Protein AF-U2EWU4-F1 (afdb_monomer_lite)

Radius of gyration: 15.35 Å; chains: 1; bounding box: 38×22×37 Å

Structure (mmCIF, N/CA/C/O backbone):
data_AF-U2EWU4-F1
#
_entry.id   AF-U2EWU4-F1
#
loop_
_atom_site.group_PDB
_atom_site.id
_atom_site.type_symbol
_atom_site.label_atom_id
_atom_site.label_alt_id
_atom_site.label_comp_id
_atom_site.label_asym_id
_atom_site.label_entity_id
_atom_site.label_seq_id
_atom_site.pdbx_PDB_ins_code
_atom_site.Cartn_x
_atom_site.Cartn_y
_atom_site.Cartn_z
_atom_sit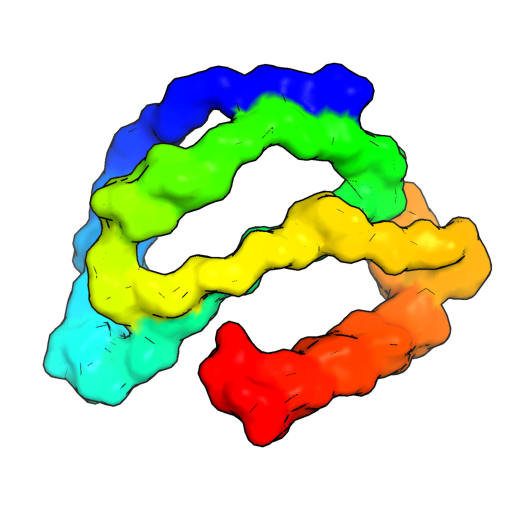e.occupancy
_atom_site.B_iso_or_equiv
_atom_site.auth_seq_id
_atom_site.auth_comp_id
_atom_site.auth_asym_id
_atom_site.auth_atom_id
_atom_site.pdbx_PDB_model_num
ATOM 1 N N . MET A 1 1 ? 19.724 -1.807 -2.077 1.00 78.50 1 MET A N 1
ATOM 2 C CA . MET A 1 1 ? 18.692 -2.353 -1.173 1.00 78.50 1 MET A CA 1
ATOM 3 C C . MET A 1 1 ? 18.747 -1.514 0.082 1.00 78.50 1 MET A C 1
ATOM 5 O O . MET A 1 1 ? 19.833 -1.369 0.628 1.00 78.50 1 MET A O 1
ATOM 9 N N . LEU A 1 2 ? 17.633 -0.893 0.445 1.00 87.94 2 LEU A N 1
ATOM 10 C CA . LEU A 1 2 ? 17.510 -0.005 1.590 1.00 87.94 2 LEU A CA 1
ATOM 11 C C . LEU A 1 2 ? 16.715 -0.732 2.676 1.00 87.94 2 LEU A C 1
ATOM 13 O O . LEU A 1 2 ? 15.581 -1.143 2.442 1.00 87.94 2 LEU A O 1
ATOM 17 N N . ASP A 1 3 ? 17.334 -0.919 3.836 1.00 91.12 3 ASP A N 1
ATOM 18 C CA . ASP A 1 3 ? 16.722 -1.574 4.991 1.00 91.12 3 ASP A CA 1
ATOM 19 C C . ASP A 1 3 ? 16.030 -0.517 5.854 1.00 91.12 3 ASP A C 1
ATOM 21 O O . ASP A 1 3 ? 16.693 0.335 6.455 1.00 91.12 3 ASP A O 1
ATOM 25 N N . LEU A 1 4 ? 14.696 -0.528 5.859 1.00 90.38 4 LEU A N 1
ATOM 26 C CA . LEU A 1 4 ? 13.900 0.379 6.674 1.00 90.38 4 LEU A CA 1
ATOM 27 C C . LEU A 1 4 ? 13.709 -0.248 8.048 1.00 90.38 4 LEU A C 1
ATOM 29 O O . LEU A 1 4 ? 13.070 -1.290 8.200 1.00 90.38 4 LEU A O 1
ATOM 33 N N . LYS A 1 5 ? 14.264 0.425 9.050 1.00 86.50 5 LYS A N 1
ATOM 34 C CA . LYS A 1 5 ? 14.189 0.012 10.445 1.00 86.50 5 LYS A CA 1
ATOM 35 C C . LYS A 1 5 ? 13.230 0.911 11.191 1.00 86.50 5 LYS A C 1
ATOM 37 O O . LYS A 1 5 ? 13.222 2.117 10.964 1.00 86.50 5 LYS A O 1
ATOM 42 N N . GLU A 1 6 ? 12.532 0.297 12.139 1.00 85.62 6 GLU A N 1
ATOM 43 C CA . GLU A 1 6 ? 11.621 0.957 13.068 1.00 85.62 6 GLU A CA 1
ATOM 44 C C . GLU A 1 6 ? 10.392 1.579 12.390 1.00 85.62 6 GLU A C 1
ATOM 46 O O . GLU A 1 6 ? 10.392 2.014 11.239 1.00 85.62 6 GLU A O 1
ATOM 51 N N . LEU A 1 7 ? 9.295 1.628 13.139 1.00 87.38 7 LEU A N 1
ATOM 52 C CA . LEU A 1 7 ? 8.081 2.292 12.693 1.00 87.38 7 LEU A CA 1
ATOM 53 C C . LEU A 1 7 ? 8.054 3.727 13.195 1.00 87.38 7 LEU A C 1
ATOM 55 O O . LEU A 1 7 ? 8.194 3.985 14.391 1.00 87.38 7 LEU A O 1
ATOM 59 N N . ASN A 1 8 ? 7.746 4.665 12.300 1.00 92.12 8 ASN A N 1
ATOM 60 C CA . ASN A 1 8 ? 7.425 6.023 12.714 1.00 92.12 8 ASN A CA 1
ATOM 61 C C . ASN A 1 8 ? 6.042 6.051 13.388 1.00 92.12 8 ASN A C 1
ATOM 63 O O . ASN A 1 8 ? 5.005 6.249 12.749 1.00 92.12 8 ASN A O 1
ATOM 67 N N . LEU A 1 9 ? 6.039 5.854 14.708 1.00 91.88 9 LEU A N 1
ATOM 68 C CA . LEU A 1 9 ? 4.825 5.788 15.524 1.00 91.88 9 LEU A CA 1
ATOM 69 C C . LEU A 1 9 ? 3.998 7.078 15.467 1.00 91.88 9 LEU A C 1
ATOM 71 O O . LEU A 1 9 ? 2.774 7.018 15.576 1.00 91.88 9 LEU A O 1
ATOM 75 N N . ASN A 1 10 ? 4.633 8.237 15.264 1.00 94.94 10 ASN A N 1
ATOM 76 C CA . ASN A 1 10 ? 3.922 9.509 15.139 1.00 94.94 10 ASN A CA 1
ATOM 77 C C . ASN A 1 10 ? 3.107 9.557 13.843 1.00 94.94 10 ASN A C 1
ATOM 79 O O . ASN A 1 10 ? 1.933 9.926 13.879 1.00 94.94 10 ASN A O 1
ATOM 83 N N . THR A 1 11 ? 3.691 9.116 12.725 1.00 94.06 11 THR A N 1
ATOM 84 C CA . THR A 1 11 ? 2.982 9.003 11.443 1.00 94.06 11 THR A CA 1
ATOM 85 C C . THR A 1 11 ? 1.831 8.008 11.537 1.00 94.06 11 THR A C 1
ATOM 87 O O . THR A 1 11 ? 0.713 8.330 11.142 1.00 94.06 11 THR A O 1
ATOM 90 N N . LEU A 1 12 ? 2.061 6.831 12.127 1.00 93.38 12 LEU A N 1
ATOM 91 C CA . LEU A 1 12 ? 1.011 5.820 12.291 1.00 93.38 12 LEU A CA 1
ATOM 92 C C . LEU A 1 12 ? -0.137 6.320 13.169 1.00 93.38 12 LEU A C 1
ATOM 94 O O . LEU A 1 12 ? -1.303 6.176 12.805 1.00 93.38 12 LEU A O 1
ATOM 98 N N . LYS A 1 13 ? 0.180 6.970 14.293 1.00 95.38 13 LYS A N 1
ATOM 99 C CA . LYS A 1 13 ? -0.821 7.575 15.176 1.00 95.38 13 LYS A CA 1
ATOM 100 C C . LYS A 1 13 ? -1.621 8.654 14.451 1.00 95.38 13 LYS A C 1
ATOM 102 O O . LYS A 1 13 ? -2.834 8.736 14.636 1.00 95.38 13 LYS A O 1
ATOM 107 N N . TYR A 1 14 ? -0.960 9.465 13.628 1.00 96.44 14 TYR A N 1
ATOM 108 C CA . TYR A 1 14 ? -1.636 10.477 12.830 1.00 96.44 14 TYR A CA 1
ATOM 109 C C . TYR A 1 14 ? -2.597 9.839 11.817 1.00 96.44 14 TYR A C 1
ATOM 111 O O . TYR A 1 14 ? -3.783 10.167 11.808 1.00 96.44 14 TYR A O 1
ATOM 119 N N . MET A 1 15 ? -2.117 8.878 11.023 1.00 96.06 15 MET A N 1
ATOM 120 C CA . MET A 1 15 ? -2.939 8.166 10.043 1.00 96.06 15 MET A CA 1
ATOM 121 C C . MET A 1 15 ? -4.141 7.481 10.699 1.00 96.06 15 MET A C 1
ATOM 123 O O . MET A 1 15 ? -5.267 7.642 10.228 1.00 96.06 15 MET A O 1
ATOM 127 N N . GLN A 1 16 ? -3.932 6.768 11.811 1.00 96.94 16 GLN A N 1
ATOM 128 C CA . GLN A 1 16 ? -5.011 6.083 12.521 1.00 96.94 16 GLN A CA 1
ATOM 129 C C . GLN A 1 16 ? -6.070 7.073 13.016 1.00 96.94 16 GLN A C 1
ATOM 131 O O . GLN A 1 16 ? -7.246 6.918 12.699 1.00 96.94 16 GLN A O 1
ATOM 136 N N . ASN A 1 17 ? -5.657 8.112 13.746 1.00 97.56 17 ASN A N 1
ATOM 137 C CA . ASN A 1 17 ? -6.592 8.992 14.448 1.00 97.56 17 ASN A CA 1
ATOM 138 C C . ASN A 1 17 ? -7.318 9.974 13.523 1.00 97.56 17 ASN A C 1
ATOM 140 O O . ASN A 1 17 ? -8.457 10.344 13.806 1.00 97.56 17 ASN A O 1
ATOM 144 N N . TYR A 1 18 ? -6.656 10.429 12.456 1.00 97.31 18 TYR A N 1
ATOM 145 C CA . TYR A 1 18 ? -7.147 11.541 11.636 1.00 97.31 18 TYR A CA 1
ATOM 146 C C . TYR A 1 18 ? -7.580 11.137 10.229 1.00 97.31 18 TYR A C 1
ATOM 148 O O . TYR A 1 18 ? -8.248 11.928 9.569 1.00 97.31 18 TYR A O 1
ATOM 156 N N . ILE A 1 19 ? -7.253 9.924 9.776 1.00 96.50 19 ILE A N 1
ATOM 157 C CA . ILE A 1 19 ? -7.647 9.438 8.447 1.00 96.50 19 ILE A CA 1
ATOM 158 C C . ILE A 1 19 ? -8.504 8.180 8.584 1.00 96.50 19 ILE A C 1
ATOM 160 O O . ILE A 1 19 ? -9.662 8.175 8.174 1.00 96.50 19 ILE A O 1
ATOM 164 N N . ILE A 1 20 ? -7.972 7.127 9.205 1.00 97.81 20 ILE A N 1
ATOM 165 C CA . ILE A 1 20 ? -8.614 5.806 9.211 1.00 97.81 20 ILE A CA 1
ATOM 166 C C . ILE A 1 20 ? -9.842 5.786 10.124 1.00 97.81 20 ILE A C 1
ATOM 168 O O . ILE A 1 20 ? -10.928 5.422 9.678 1.00 97.81 20 ILE A O 1
ATOM 172 N N . ASP A 1 21 ? -9.703 6.207 11.382 1.00 97.75 21 ASP A N 1
ATOM 173 C CA . ASP A 1 21 ? -10.800 6.171 12.352 1.00 97.75 21 ASP A CA 1
ATOM 174 C C . ASP A 1 21 ? -11.997 7.042 11.941 1.00 97.75 21 ASP A C 1
ATOM 176 O O . ASP A 1 21 ? -13.128 6.563 12.058 1.00 97.75 21 ASP A O 1
ATOM 180 N N . PRO A 1 22 ? -11.821 8.287 11.448 1.00 98.25 22 PRO A N 1
ATOM 181 C CA . PRO A 1 22 ? -12.944 9.083 10.961 1.00 98.25 22 PRO A CA 1
ATOM 182 C C . PRO A 1 22 ? -13.688 8.413 9.803 1.00 98.25 22 PRO A C 1
ATOM 184 O O . PRO A 1 22 ? -14.918 8.399 9.806 1.00 98.25 22 PRO A O 1
ATOM 187 N N . LEU A 1 23 ? -12.974 7.817 8.843 1.00 98.12 23 LEU A N 1
ATOM 188 C CA . LEU A 1 23 ? -13.590 7.107 7.718 1.00 98.12 23 LEU A CA 1
ATOM 189 C C . LEU A 1 23 ? -14.337 5.853 8.193 1.00 98.12 23 LEU A C 1
ATOM 191 O O . LEU A 1 23 ? -15.517 5.677 7.881 1.00 98.12 23 LEU A O 1
ATOM 195 N N . ALA A 1 24 ? -13.693 5.031 9.022 1.00 96.81 24 ALA A N 1
ATOM 196 C CA . ALA A 1 24 ? -14.278 3.803 9.553 1.00 96.81 24 ALA A CA 1
ATOM 197 C C . ALA A 1 24 ? -15.532 4.070 10.406 1.00 96.81 24 ALA A C 1
ATOM 199 O O . ALA A 1 24 ? -16.529 3.360 10.273 1.00 96.81 24 ALA A O 1
ATOM 200 N N . LYS A 1 25 ? -15.531 5.126 11.235 1.00 96.94 25 LYS A N 1
ATOM 201 C CA . LYS A 1 25 ? -16.703 5.5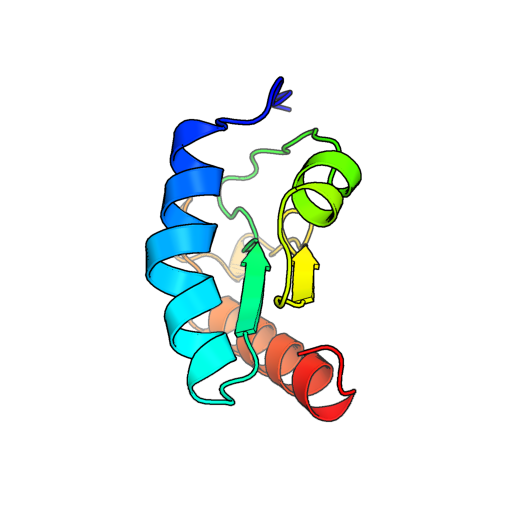44 12.034 1.00 96.94 25 LYS A CA 1
ATOM 202 C C . LYS A 1 25 ? -17.905 5.941 11.176 1.00 96.94 25 LYS A C 1
ATOM 204 O O . LYS A 1 25 ? -19.036 5.789 11.624 1.00 96.94 25 LYS A O 1
ATOM 209 N N . ASN A 1 26 ? -17.668 6.410 9.953 1.00 97.25 26 ASN A N 1
ATOM 210 C CA . ASN A 1 26 ? -18.712 6.733 8.978 1.00 97.25 26 ASN A CA 1
ATOM 211 C C . ASN A 1 26 ? -19.078 5.538 8.076 1.00 97.25 26 ASN A C 1
ATOM 213 O O . ASN A 1 26 ? -19.747 5.709 7.060 1.00 97.25 26 ASN A O 1
ATOM 217 N N . GLY A 1 27 ? -18.638 4.324 8.424 1.00 96.44 27 GLY A N 1
ATOM 218 C CA . GLY A 1 27 ? -18.937 3.109 7.667 1.00 96.44 27 GLY A CA 1
ATOM 219 C C . GLY A 1 27 ? -18.146 2.966 6.363 1.00 96.44 27 GLY A C 1
ATOM 220 O O . GLY A 1 27 ? -18.453 2.082 5.562 1.00 96.44 27 GLY A O 1
ATOM 221 N N . VAL A 1 28 ? -17.126 3.799 6.133 1.00 97.44 28 VAL A N 1
ATOM 222 C CA . VAL A 1 28 ? -16.261 3.699 4.953 1.00 97.44 28 VAL A CA 1
ATOM 223 C C . VAL A 1 28 ? -15.213 2.614 5.186 1.00 97.44 28 VAL A C 1
ATOM 225 O O . VAL A 1 28 ? -14.474 2.640 6.169 1.00 97.44 28 VAL A O 1
ATOM 228 N N . LYS A 1 29 ? -15.124 1.654 4.260 1.00 94.19 29 LYS A N 1
ATOM 229 C CA . LYS A 1 29 ? -14.056 0.648 4.261 1.00 94.19 29 LYS A CA 1
ATOM 230 C C . LYS A 1 29 ? -12.760 1.285 3.773 1.00 94.19 29 LYS A C 1
ATOM 232 O O . LYS A 1 29 ? -12.725 1.831 2.675 1.00 94.19 29 LYS A O 1
ATOM 237 N N . VAL A 1 30 ? -11.704 1.185 4.574 1.00 95.62 30 VAL A N 1
ATOM 238 C CA . VAL A 1 30 ? -10.396 1.761 4.248 1.00 95.62 30 VAL A CA 1
ATOM 239 C C . VAL A 1 30 ? -9.464 0.675 3.720 1.00 95.62 30 VAL A C 1
ATOM 241 O O . VAL A 1 30 ? -9.293 -0.376 4.344 1.00 95.62 30 VAL A O 1
ATOM 244 N N . VAL A 1 31 ? -8.835 0.954 2.581 1.00 95.12 31 VAL A N 1
ATOM 245 C CA . VAL A 1 31 ? -7.752 0.148 2.017 1.00 95.12 31 VAL A CA 1
ATOM 246 C C . VAL A 1 31 ? -6.533 1.043 1.858 1.00 95.12 31 VAL A C 1
ATOM 248 O O . VAL A 1 31 ? -6.626 2.122 1.280 1.00 95.12 31 VAL A O 1
ATOM 251 N N . ILE A 1 32 ? -5.403 0.603 2.399 1.00 95.25 32 ILE A N 1
ATOM 252 C CA . ILE A 1 32 ? -4.109 1.266 2.278 1.00 95.25 32 ILE A CA 1
ATOM 253 C C . ILE A 1 32 ? -3.285 0.460 1.286 1.00 95.25 32 ILE A C 1
ATOM 255 O O . ILE A 1 32 ? -3.022 -0.724 1.506 1.00 95.25 32 ILE A O 1
ATOM 259 N N . LEU A 1 33 ? -2.886 1.112 0.203 1.00 95.00 33 LEU A N 1
ATOM 260 C CA . LEU A 1 33 ? -2.016 0.544 -0.812 1.00 95.00 33 LEU A CA 1
ATOM 261 C C . LEU A 1 33 ? -0.603 1.087 -0.605 1.00 95.00 33 LEU A C 1
ATOM 263 O O . LEU A 1 33 ? -0.406 2.299 -0.653 1.00 95.00 33 LEU A O 1
ATOM 267 N N . LEU A 1 34 ? 0.367 0.207 -0.364 1.00 93.62 34 LEU A N 1
ATOM 268 C CA . LEU A 1 34 ? 1.780 0.574 -0.425 1.00 93.62 34 LEU A CA 1
ATOM 269 C C . LEU A 1 34 ? 2.220 0.420 -1.877 1.00 93.62 34 LEU A C 1
ATOM 271 O O . LEU A 1 34 ? 2.278 -0.701 -2.387 1.00 93.62 34 LEU A O 1
ATOM 275 N N . GLU A 1 35 ? 2.422 1.545 -2.554 1.00 91.38 35 GLU A N 1
ATOM 276 C CA . GLU A 1 35 ? 2.646 1.565 -3.997 1.00 91.38 35 GLU A CA 1
ATOM 277 C C . GLU A 1 35 ? 4.006 0.970 -4.404 1.00 91.38 35 GLU A C 1
ATOM 279 O O . GLU A 1 35 ? 4.942 0.938 -3.597 1.00 91.38 35 GLU A O 1
ATOM 284 N N . PRO A 1 36 ? 4.123 0.485 -5.654 1.00 90.94 36 PRO A N 1
ATOM 285 C CA . PRO A 1 36 ? 5.395 0.059 -6.222 1.00 90.94 36 PRO A CA 1
ATOM 286 C C . PRO A 1 36 ? 6.424 1.190 -6.227 1.00 90.94 36 PRO A C 1
ATOM 288 O O . PRO A 1 36 ? 6.073 2.361 -6.346 1.00 90.94 36 PRO A O 1
ATOM 291 N N . ILE A 1 37 ? 7.702 0.823 -6.163 1.00 87.31 37 ILE A N 1
ATOM 292 C CA . ILE A 1 37 ? 8.809 1.771 -6.282 1.00 87.31 37 ILE A CA 1
ATOM 293 C C . ILE A 1 37 ? 9.410 1.660 -7.676 1.00 87.31 37 ILE A C 1
ATOM 295 O O . ILE A 1 37 ? 9.797 0.572 -8.108 1.00 87.31 37 ILE A O 1
ATOM 299 N N . PHE A 1 38 ? 9.476 2.789 -8.376 1.00 83.38 38 PHE A N 1
ATOM 300 C CA . PHE A 1 38 ? 9.822 2.830 -9.796 1.00 83.38 38 PHE A CA 1
ATOM 301 C C . PHE A 1 38 ? 11.313 3.094 -10.060 1.00 83.38 38 PHE A C 1
ATOM 303 O O . PHE A 1 38 ? 11.814 2.701 -11.107 1.00 83.38 38 PHE A O 1
ATOM 310 N N . ASP A 1 39 ? 12.051 3.632 -9.082 1.00 79.75 39 ASP A N 1
ATOM 311 C CA . ASP A 1 39 ? 13.468 4.030 -9.210 1.00 79.75 39 ASP A CA 1
ATOM 312 C C . ASP A 1 39 ? 14.473 2.868 -9.092 1.00 79.75 39 ASP A C 1
ATOM 314 O O . ASP A 1 39 ? 15.688 3.065 -9.022 1.00 79.75 39 ASP A O 1
ATOM 318 N N . GLY A 1 40 ? 13.973 1.631 -9.044 1.00 76.81 40 GLY A N 1
ATOM 319 C CA . GLY A 1 40 ? 14.780 0.427 -8.858 1.00 76.81 40 GLY A CA 1
ATOM 320 C C . GLY A 1 40 ? 15.247 0.196 -7.414 1.00 76.81 40 GLY A C 1
ATOM 321 O O . GLY A 1 40 ? 15.890 -0.829 -7.134 1.00 76.81 40 GLY A O 1
ATOM 322 N N . THR A 1 41 ? 14.905 1.080 -6.473 1.00 85.06 41 THR A N 1
ATOM 323 C CA . THR A 1 41 ? 15.191 0.896 -5.052 1.00 85.06 41 THR A CA 1
ATOM 324 C C . THR A 1 41 ? 14.418 -0.302 -4.517 1.00 85.06 41 THR A C 1
ATOM 326 O O . THR A 1 41 ? 13.195 -0.388 -4.566 1.00 85.06 41 THR A O 1
ATOM 329 N N . ARG A 1 42 ? 15.154 -1.258 -3.944 1.00 84.12 42 ARG A N 1
ATOM 330 C CA . ARG A 1 42 ? 14.566 -2.381 -3.205 1.00 84.12 42 ARG A CA 1
ATOM 331 C C . ARG A 1 42 ? 14.503 -2.040 -1.729 1.00 84.12 42 ARG A C 1
ATOM 333 O O . ARG A 1 42 ? 15.569 -1.899 -1.126 1.00 84.12 42 ARG A O 1
ATOM 340 N N . LEU A 1 43 ? 13.303 -1.962 -1.168 1.00 89.25 43 LEU A N 1
ATOM 341 C CA . LEU A 1 43 ? 13.108 -1.839 0.273 1.00 89.25 43 LEU A CA 1
ATOM 342 C C . LEU A 1 43 ? 13.105 -3.212 0.941 1.00 89.25 43 LEU A C 1
ATOM 344 O O . LEU A 1 43 ? 12.560 -4.178 0.409 1.00 89.25 43 LEU A O 1
ATOM 348 N N . GLN A 1 44 ? 13.687 -3.277 2.130 1.00 90.50 44 GLN A N 1
ATOM 349 C CA . GLN A 1 44 ? 13.529 -4.386 3.055 1.00 90.50 44 GLN A CA 1
ATOM 350 C C . GLN A 1 44 ? 12.879 -3.844 4.326 1.00 90.50 44 GLN A C 1
ATOM 352 O O . GLN A 1 44 ? 13.365 -2.876 4.900 1.00 90.50 44 GLN A O 1
ATOM 357 N N . TYR A 1 45 ? 11.748 -4.427 4.718 1.00 91.94 45 TYR A N 1
ATOM 358 C CA . TYR A 1 45 ? 11.033 -4.093 5.948 1.00 91.94 45 TYR A CA 1
ATOM 359 C C . TYR A 1 45 ? 10.079 -5.226 6.332 1.00 91.94 45 TYR A C 1
ATOM 361 O O . TYR A 1 45 ? 9.770 -6.110 5.528 1.00 91.94 45 TYR A O 1
ATOM 369 N N . ASN A 1 46 ? 9.591 -5.195 7.571 1.00 90.94 46 ASN A N 1
ATOM 370 C CA . ASN A 1 46 ? 8.634 -6.168 8.075 1.00 90.94 46 ASN A CA 1
ATOM 371 C C . ASN A 1 46 ? 7.197 -5.640 7.948 1.00 90.94 46 ASN A C 1
ATOM 373 O O . ASN A 1 46 ? 6.717 -4.885 8.793 1.00 90.94 46 ASN A O 1
ATOM 377 N N . ILE A 1 47 ? 6.474 -6.079 6.916 1.00 91.50 47 ILE A N 1
ATOM 378 C CA . ILE A 1 47 ? 5.064 -5.702 6.717 1.00 91.50 47 ILE A CA 1
ATOM 379 C C . ILE A 1 47 ? 4.165 -6.089 7.910 1.00 91.50 47 ILE A C 1
ATOM 381 O O . ILE A 1 47 ? 3.140 -5.446 8.151 1.00 91.50 47 ILE A O 1
ATOM 385 N N . ASN A 1 48 ? 4.551 -7.093 8.708 1.00 91.81 48 ASN A N 1
ATOM 386 C CA . ASN A 1 48 ? 3.787 -7.497 9.893 1.00 91.81 48 ASN A CA 1
ATOM 387 C C . ASN A 1 48 ? 3.795 -6.419 10.988 1.00 91.81 48 ASN A C 1
ATOM 389 O O . ASN A 1 48 ? 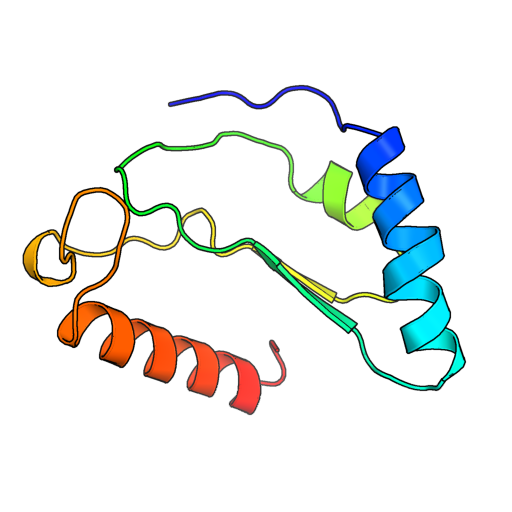2.824 -6.283 11.731 1.00 91.81 48 ASN A O 1
ATOM 393 N N . GLU A 1 49 ? 4.855 -5.611 11.075 1.00 90.69 49 GLU A N 1
ATOM 394 C CA . GLU A 1 49 ? 4.915 -4.488 12.016 1.00 90.69 49 GLU A CA 1
ATOM 395 C C . GLU A 1 49 ? 3.903 -3.403 11.628 1.00 90.69 49 GLU A C 1
ATOM 397 O O . GLU A 1 49 ? 3.149 -2.928 12.474 1.00 90.69 49 GLU A O 1
ATOM 402 N N . ILE A 1 50 ? 3.805 -3.068 10.338 1.00 90.31 50 ILE A N 1
ATOM 403 C CA . ILE A 1 50 ? 2.836 -2.080 9.837 1.00 90.31 50 ILE A CA 1
ATOM 404 C C . ILE A 1 50 ? 1.400 -2.595 10.010 1.00 90.31 50 ILE A C 1
ATOM 406 O O . ILE A 1 50 ? 0.533 -1.886 10.523 1.00 90.31 50 ILE A O 1
ATOM 410 N N . THR A 1 51 ? 1.144 -3.840 9.598 1.00 92.12 51 THR A N 1
ATOM 411 C CA . THR A 1 51 ? -0.206 -4.428 9.623 1.00 92.12 51 THR A CA 1
ATOM 412 C C . THR A 1 51 ? -0.746 -4.643 11.030 1.00 92.12 51 THR A C 1
ATOM 414 O O . THR A 1 51 ? -1.944 -4.487 11.239 1.00 92.12 51 THR A O 1
ATOM 417 N N . SER A 1 52 ? 0.111 -4.945 12.006 1.00 91.50 52 SER A N 1
ATOM 418 C CA . SER A 1 52 ? -0.301 -5.063 13.410 1.00 91.50 52 SER A CA 1
ATOM 419 C C . SER A 1 52 ? -0.557 -3.710 14.087 1.00 91.50 52 SER A C 1
ATOM 421 O O . SER A 1 52 ? -1.363 -3.636 15.018 1.00 91.50 52 SER A O 1
ATOM 423 N N . ALA A 1 53 ? 0.089 -2.637 13.621 1.00 91.50 53 ALA A N 1
ATOM 424 C CA . ALA A 1 53 ? -0.052 -1.300 14.191 1.00 91.50 53 ALA A CA 1
ATOM 425 C C . ALA A 1 53 ? -1.300 -0.543 13.700 1.00 91.50 53 ALA A C 1
ATOM 427 O O . ALA A 1 53 ? -1.791 0.344 14.401 1.00 91.50 53 ALA A O 1
ATOM 428 N N . ILE A 1 54 ? -1.822 -0.887 12.520 1.00 94.75 54 ILE A N 1
ATOM 429 C CA . ILE A 1 54 ? -2.975 -0.223 11.905 1.00 94.75 54 ILE A CA 1
ATOM 430 C C . ILE A 1 54 ? -4.237 -1.074 12.077 1.00 94.75 54 ILE A C 1
ATOM 432 O O . ILE A 1 54 ? -4.255 -2.267 11.7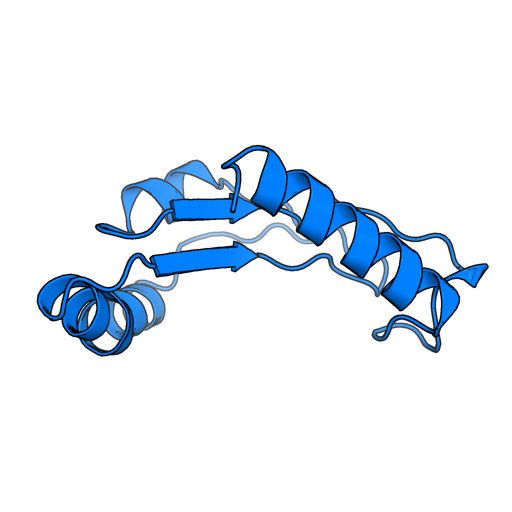87 1.00 94.75 54 ILE A O 1
ATOM 436 N N . LYS A 1 55 ? -5.331 -0.447 12.516 1.00 94.88 55 LYS A N 1
ATOM 437 C CA . LYS A 1 55 ? -6.636 -1.096 12.716 1.00 94.88 55 LYS A CA 1
ATOM 438 C C . LYS A 1 55 ? -7.682 -0.524 11.769 1.00 94.88 55 LYS A C 1
ATOM 440 O O . LYS A 1 55 ? -7.589 0.627 11.360 1.00 94.88 55 LYS A O 1
ATOM 445 N N . ASN A 1 56 ? -8.722 -1.311 11.482 1.00 95.69 56 ASN A N 1
ATOM 446 C CA . ASN A 1 56 ? -9.870 -0.918 10.647 1.00 95.69 56 ASN A CA 1
ATOM 447 C C . ASN A 1 56 ? -9.515 -0.536 9.198 1.00 95.69 56 ASN A C 1
ATOM 449 O O . ASN A 1 56 ? -10.310 0.105 8.513 1.00 95.69 56 ASN A O 1
ATOM 453 N N . ALA A 1 57 ? -8.349 -0.964 8.721 1.00 95.81 57 ALA A N 1
ATOM 454 C CA . ALA A 1 57 ? -7.945 -0.841 7.333 1.00 95.81 57 ALA A CA 1
ATOM 455 C C . ALA A 1 57 ? -7.371 -2.167 6.839 1.00 95.81 57 ALA A C 1
ATOM 457 O O . ALA A 1 57 ? -6.723 -2.902 7.586 1.00 95.81 57 ALA A O 1
ATOM 458 N N . LYS A 1 58 ? -7.597 -2.463 5.563 1.00 94.62 58 LYS A N 1
ATOM 459 C CA . LYS A 1 58 ? -6.883 -3.524 4.855 1.00 94.62 58 LYS A CA 1
ATOM 460 C C . LYS A 1 58 ? -5.609 -2.936 4.267 1.00 94.62 58 LYS A C 1
ATOM 462 O O . LYS A 1 58 ? -5.675 -1.894 3.627 1.00 94.62 58 LYS A O 1
ATOM 467 N N . ILE A 1 59 ? -4.477 -3.603 4.444 1.00 95.25 59 ILE A N 1
ATOM 468 C CA . ILE A 1 59 ? -3.208 -3.174 3.849 1.00 95.25 59 ILE A CA 1
ATOM 469 C C . ILE A 1 59 ? -2.860 -4.120 2.710 1.00 95.25 59 ILE A C 1
ATOM 471 O O . ILE A 1 59 ? -2.903 -5.341 2.870 1.00 95.25 59 ILE A O 1
ATOM 475 N N . VAL A 1 60 ? -2.531 -3.544 1.560 1.00 95.06 60 VAL A N 1
ATOM 476 C CA . VAL A 1 60 ? -2.061 -4.256 0.376 1.00 95.06 60 VAL A CA 1
ATOM 477 C C . VAL A 1 60 ? -0.672 -3.737 0.047 1.00 95.06 60 VAL A C 1
ATOM 479 O O . VAL A 1 60 ? -0.490 -2.553 -0.223 1.00 95.06 60 VAL A O 1
ATOM 482 N N . ASP A 1 61 ? 0.305 -4.634 0.097 1.00 94.12 61 ASP A N 1
ATOM 483 C CA . ASP A 1 61 ? 1.703 -4.315 -0.156 1.00 94.12 61 ASP A CA 1
ATOM 484 C C . ASP A 1 61 ? 2.078 -4.651 -1.602 1.00 94.12 61 ASP A C 1
ATOM 486 O O . ASP A 1 61 ? 2.115 -5.825 -1.981 1.00 94.12 61 ASP A O 1
ATOM 490 N N . LEU A 1 62 ? 2.334 -3.616 -2.404 1.00 93.94 62 LEU A N 1
ATOM 491 C CA . LEU A 1 62 ? 2.811 -3.729 -3.780 1.00 93.94 62 LEU A CA 1
ATOM 492 C C . LEU A 1 62 ? 4.217 -3.151 -3.966 1.00 93.94 62 LEU A C 1
ATOM 494 O O . LEU A 1 62 ? 4.661 -3.030 -5.104 1.00 93.94 62 LEU A O 1
ATOM 498 N N . THR A 1 63 ? 4.950 -2.850 -2.892 1.00 91.88 63 THR A N 1
ATOM 499 C CA . THR A 1 63 ? 6.290 -2.234 -2.976 1.00 91.88 63 THR A CA 1
ATOM 500 C C . THR A 1 63 ? 7.292 -3.076 -3.771 1.00 91.88 63 THR A C 1
ATOM 502 O O . THR A 1 63 ? 8.232 -2.547 -4.357 1.00 91.88 63 THR A O 1
ATOM 505 N N . ASN A 1 64 ? 7.067 -4.393 -3.839 1.00 87.12 64 ASN A N 1
ATOM 506 C CA . ASN A 1 64 ? 7.877 -5.345 -4.602 1.00 87.12 64 ASN A CA 1
ATOM 507 C C . ASN A 1 64 ? 7.376 -5.603 -6.036 1.00 87.12 64 ASN A C 1
ATOM 509 O O . ASN A 1 64 ? 7.985 -6.404 -6.756 1.00 87.12 64 ASN A O 1
ATOM 513 N N . LEU A 1 65 ? 6.270 -4.982 -6.463 1.00 90.81 65 LEU A N 1
ATOM 514 C CA . LEU A 1 65 ? 5.801 -5.064 -7.845 1.00 90.81 65 LEU A CA 1
ATOM 515 C C . LEU A 1 65 ? 6.786 -4.314 -8.748 1.00 90.81 65 LEU A C 1
ATOM 517 O O . LEU A 1 65 ? 7.124 -3.165 -8.493 1.00 90.81 65 LEU A O 1
ATOM 521 N N . LYS A 1 66 ? 7.243 -4.975 -9.810 1.00 88.88 66 LYS A N 1
ATOM 522 C CA . LYS A 1 66 ? 8.227 -4.416 -10.741 1.00 88.88 66 LYS A CA 1
ATOM 523 C C . LYS A 1 66 ? 7.580 -4.004 -12.048 1.00 88.88 66 LYS A C 1
ATOM 525 O O . LYS A 1 66 ? 6.592 -4.617 -12.463 1.00 88.88 66 LYS A O 1
ATOM 530 N N . PHE A 1 67 ? 8.199 -3.026 -12.686 1.00 90.75 67 PHE A N 1
ATOM 531 C CA . PHE A 1 67 ? 7.905 -2.568 -14.035 1.00 90.75 67 PHE A CA 1
ATOM 532 C C . PHE A 1 67 ? 9.175 -2.665 -14.866 1.00 90.75 67 PHE A C 1
ATOM 534 O O . PHE A 1 67 ? 10.278 -2.586 -14.320 1.00 90.75 67 PHE A O 1
ATOM 541 N N . ASP A 1 68 ? 8.994 -2.897 -16.157 1.00 90.69 68 ASP A N 1
ATOM 542 C CA . ASP A 1 68 ? 10.096 -2.944 -17.109 1.00 90.69 68 ASP A CA 1
ATOM 543 C C . ASP A 1 68 ? 10.474 -1.514 -17.526 1.00 90.69 68 ASP A C 1
ATOM 545 O O . ASP A 1 68 ? 9.636 -0.613 -17.480 1.00 90.69 68 ASP A O 1
ATOM 549 N N . ASP A 1 69 ? 11.716 -1.285 -17.959 1.00 90.19 69 ASP A N 1
ATOM 550 C CA . ASP A 1 69 ? 12.194 0.061 -18.328 1.00 90.19 69 ASP A CA 1
ATOM 551 C C . ASP A 1 69 ? 11.319 0.712 -19.421 1.00 90.19 69 ASP A C 1
ATOM 553 O O . ASP A 1 69 ? 11.077 1.918 -19.407 1.00 90.19 69 ASP A O 1
ATOM 557 N N . GLU A 1 70 ? 10.769 -0.094 -20.336 1.00 94.19 70 GLU A N 1
ATOM 558 C CA . GLU A 1 70 ? 9.839 0.342 -21.391 1.00 94.19 70 GLU A CA 1
ATOM 559 C C . GLU A 1 70 ? 8.496 0.862 -20.854 1.00 94.19 70 GLU A C 1
ATOM 561 O O . GLU A 1 70 ? 7.737 1.499 -21.584 1.00 94.19 70 GLU A O 1
ATOM 566 N N . GLU A 1 71 ? 8.176 0.592 -19.590 1.00 94.25 71 GLU A N 1
ATOM 567 C CA . GLU A 1 71 ? 6.944 0.999 -18.913 1.00 94.25 71 GLU A CA 1
ATOM 568 C C . GLU A 1 71 ? 7.127 2.263 -18.063 1.00 94.25 71 GLU A C 1
ATOM 570 O O . GLU A 1 71 ? 6.149 2.797 -17.522 1.00 94.25 71 GLU A O 1
ATOM 575 N N . LEU A 1 72 ? 8.356 2.774 -17.979 1.00 92.50 72 LEU A N 1
ATOM 576 C CA . LEU A 1 72 ? 8.724 3.973 -17.243 1.00 92.50 72 LEU A CA 1
ATOM 577 C C . LEU A 1 72 ? 8.786 5.197 -18.172 1.00 92.50 72 LEU A C 1
ATOM 579 O O . LEU A 1 72 ? 9.114 5.115 -19.356 1.00 92.50 72 LEU A O 1
ATOM 583 N N . SER A 1 73 ? 8.375 6.349 -17.653 1.00 90.12 73 SER A N 1
ATOM 584 C CA . SER A 1 73 ? 8.501 7.657 -18.309 1.00 90.12 73 SER A CA 1
ATOM 585 C C . SER A 1 73 ? 9.821 8.318 -17.933 1.00 90.12 73 SER A C 1
ATOM 587 O O . SER A 1 73 ? 10.451 8.975 -18.756 1.00 90.12 73 SER A O 1
ATOM 589 N N . ASP A 1 74 ? 10.203 8.152 -16.674 1.00 86.88 74 ASP A N 1
ATOM 590 C CA . ASP A 1 74 ? 11.471 8.536 -16.078 1.00 86.88 74 ASP A CA 1
ATOM 591 C C . ASP A 1 74 ? 11.762 7.561 -14.924 1.00 86.88 74 ASP A C 1
ATOM 593 O O . ASP A 1 74 ? 11.112 6.525 -14.804 1.00 86.88 74 ASP A O 1
ATOM 597 N N . TRP A 1 75 ? 12.735 7.877 -14.075 1.00 79.88 75 TRP A N 1
ATOM 598 C CA . TRP A 1 75 ? 13.144 7.007 -12.976 1.00 79.88 75 TRP A CA 1
ATOM 599 C C . TRP A 1 75 ? 12.061 6.830 -11.899 1.00 79.88 75 TRP A C 1
ATOM 601 O O . TRP A 1 75 ? 12.122 5.869 -11.152 1.00 79.88 75 TRP A O 1
ATOM 611 N N . GLU A 1 76 ? 11.063 7.707 -11.798 1.00 82.88 76 GLU A N 1
ATOM 612 C CA . GLU A 1 76 ? 10.081 7.693 -10.705 1.00 82.88 76 GLU A CA 1
ATOM 613 C C . GLU A 1 76 ? 8.632 7.529 -11.184 1.00 82.88 76 GLU A C 1
ATOM 615 O O . GLU A 1 76 ? 7.747 7.253 -10.376 1.00 82.88 76 GLU A O 1
ATOM 620 N N . HIS A 1 77 ? 8.359 7.662 -12.483 1.00 90.31 77 HIS A N 1
ATOM 621 C CA . HIS A 1 77 ? 6.994 7.704 -13.005 1.00 90.31 77 HIS A CA 1
ATOM 622 C C . HIS A 1 77 ? 6.742 6.674 -14.105 1.00 90.31 77 HIS A C 1
ATOM 624 O O . HIS A 1 77 ? 7.502 6.552 -15.062 1.00 90.31 77 HIS A O 1
ATOM 630 N N . LEU A 1 78 ? 5.588 6.004 -14.042 1.00 93.38 78 LEU A N 1
ATOM 631 C CA . LEU A 1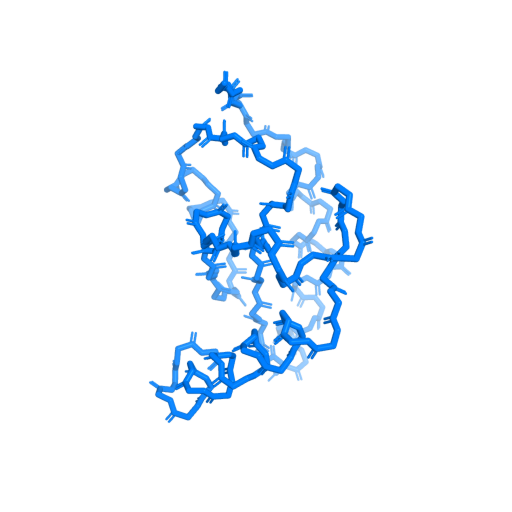 78 ? 5.091 5.138 -15.117 1.00 93.38 78 LEU A CA 1
ATOM 632 C C . LEU A 1 78 ? 4.712 5.947 -16.366 1.00 93.38 78 LEU A C 1
ATOM 634 O O . LEU A 1 78 ? 4.036 6.977 -16.269 1.00 93.38 78 LEU A O 1
ATOM 638 N N . ASN A 1 79 ? 5.037 5.430 -17.552 1.00 94.88 79 ASN A N 1
ATOM 639 C CA . ASN A 1 79 ? 4.502 5.933 -18.817 1.00 94.88 79 ASN A CA 1
ATOM 640 C C . ASN A 1 79 ? 3.108 5.339 -19.115 1.00 94.88 79 ASN A C 1
ATOM 642 O O . ASN A 1 79 ? 2.461 4.735 -18.258 1.00 94.88 79 ASN A O 1
ATOM 646 N N . TYR A 1 80 ? 2.592 5.540 -20.330 1.00 97.00 80 TYR A N 1
ATOM 647 C CA . TYR A 1 80 ? 1.256 5.060 -20.697 1.00 97.00 80 TYR A CA 1
ATOM 648 C C . TYR A 1 80 ? 1.123 3.522 -20.688 1.00 97.00 80 TYR A C 1
ATOM 650 O O . TYR A 1 80 ? 0.047 3.026 -20.351 1.00 97.00 80 TYR A O 1
ATOM 658 N N . LEU A 1 81 ? 2.188 2.775 -21.006 1.00 96.94 81 LEU A N 1
ATOM 659 C CA . LEU A 1 81 ? 2.216 1.310 -20.948 1.00 96.94 81 LEU A CA 1
ATOM 660 C C . LEU A 1 81 ? 2.179 0.836 -19.494 1.00 96.94 81 LEU A C 1
ATOM 662 O O . LEU A 1 81 ? 1.290 0.064 -19.126 1.00 96.94 81 LEU A O 1
ATOM 666 N N . GLY A 1 82 ? 3.055 1.389 -18.649 1.00 95.50 82 GLY A N 1
ATOM 667 C CA . GLY A 1 82 ? 3.090 1.068 -17.223 1.00 95.50 82 GLY A CA 1
ATOM 668 C C . GLY A 1 82 ? 1.777 1.394 -16.521 1.00 95.50 82 GLY A C 1
ATOM 669 O O . GLY A 1 82 ? 1.228 0.557 -15.803 1.00 95.50 82 GLY A O 1
ATOM 670 N N . ARG A 1 83 ? 1.192 2.569 -16.798 1.00 95.38 83 ARG A N 1
ATOM 671 C CA . ARG A 1 83 ? -0.122 2.954 -16.256 1.00 95.38 83 ARG A CA 1
ATOM 672 C C . ARG A 1 83 ? -1.233 2.011 -16.703 1.00 95.38 83 ARG A C 1
ATOM 674 O O . ARG A 1 83 ? -2.092 1.679 -15.886 1.00 95.38 83 ARG A O 1
ATOM 681 N N . LYS A 1 84 ? -1.221 1.556 -17.962 1.00 97.81 84 LYS A N 1
ATOM 682 C CA . LYS A 1 84 ? -2.196 0.580 -18.467 1.00 97.81 84 LYS A CA 1
ATOM 683 C C . LYS A 1 84 ? -2.084 -0.741 -17.703 1.00 97.81 84 LYS A C 1
ATOM 685 O O . LYS A 1 84 ? -3.074 -1.179 -17.119 1.00 97.81 84 LYS A O 1
ATOM 690 N N . ARG A 1 85 ? -0.886 -1.331 -17.637 1.00 96.31 85 ARG A N 1
ATOM 691 C CA . ARG A 1 85 ? -0.634 -2.580 -16.899 1.00 96.31 85 ARG A CA 1
ATOM 692 C C . ARG A 1 85 ? -1.006 -2.453 -15.424 1.00 96.31 85 ARG A C 1
ATOM 694 O O . ARG A 1 85 ? -1.680 -3.333 -14.889 1.00 96.31 85 ARG A O 1
ATOM 701 N N . TYR A 1 86 ? -0.579 -1.374 -14.764 1.00 95.50 86 TYR A N 1
ATOM 702 C CA . TYR A 1 86 ? -0.859 -1.166 -13.345 1.00 95.50 86 TYR A CA 1
ATOM 703 C C . TYR A 1 86 ? -2.363 -1.039 -13.094 1.00 95.50 86 TYR A C 1
ATOM 705 O O . TYR A 1 86 ? -2.897 -1.707 -12.212 1.00 95.50 86 TYR A O 1
ATOM 713 N N . SER A 1 87 ? -3.072 -0.281 -13.934 1.00 96.00 87 SER A N 1
ATOM 714 C CA . SER A 1 87 ? -4.531 -0.143 -13.848 1.00 96.00 87 SER A CA 1
ATOM 715 C C . SER A 1 87 ? -5.245 -1.484 -14.035 1.00 96.00 87 SER A C 1
ATOM 717 O O . SER A 1 87 ? -6.111 -1.840 -13.238 1.00 96.00 87 SER A O 1
ATOM 719 N N . GLU A 1 88 ? -4.857 -2.272 -15.040 1.00 97.38 88 GLU A N 1
ATOM 720 C CA . GLU A 1 88 ? -5.413 -3.613 -15.267 1.00 97.38 88 GLU A CA 1
ATOM 721 C C . GLU A 1 88 ? -5.148 -4.558 -14.084 1.00 97.38 88 GLU A C 1
ATOM 723 O O . GLU A 1 88 ? -6.008 -5.362 -13.715 1.00 97.38 88 GLU A O 1
ATOM 728 N N . PHE A 1 89 ? -3.971 -4.460 -13.462 1.00 95.50 89 PHE A N 1
ATOM 729 C CA . PHE A 1 89 ? -3.628 -5.219 -12.264 1.00 95.50 89 PHE A CA 1
ATOM 730 C C . PHE A 1 89 ? -4.489 -4.816 -11.057 1.00 95.50 89 PHE A C 1
ATOM 732 O O . PHE A 1 89 ? -5.062 -5.692 -10.404 1.00 95.50 89 PHE A O 1
ATOM 739 N N . LEU A 1 90 ? -4.649 -3.515 -10.793 1.00 95.12 90 LEU A N 1
ATOM 740 C CA . LEU A 1 90 ? -5.501 -3.014 -9.710 1.00 95.12 90 LEU A CA 1
ATOM 741 C C . LEU A 1 90 ? -6.969 -3.417 -9.910 1.00 95.12 90 LEU A C 1
ATOM 743 O O . LEU A 1 90 ? -7.612 -3.870 -8.964 1.00 95.12 90 LEU A O 1
ATOM 747 N N . VAL A 1 91 ? -7.486 -3.360 -11.143 1.00 96.75 91 VAL A N 1
ATOM 748 C CA . VAL A 1 91 ? -8.842 -3.839 -11.469 1.00 96.75 91 VAL A CA 1
ATOM 749 C C . VAL A 1 91 ? -8.996 -5.328 -11.148 1.00 96.75 91 VAL A C 1
ATOM 751 O O . VAL A 1 91 ? -9.986 -5.721 -10.531 1.00 96.75 91 VAL A O 1
ATOM 754 N N . LYS A 1 92 ? -8.014 -6.169 -11.499 1.00 96.38 92 LYS A N 1
ATOM 755 C CA . LYS A 1 92 ? -8.040 -7.603 -11.153 1.00 96.38 92 LYS A CA 1
ATOM 756 C C . LYS A 1 92 ? -8.062 -7.826 -9.640 1.00 96.38 92 LYS A C 1
ATOM 758 O O . LYS A 1 92 ? -8.794 -8.696 -9.171 1.00 96.38 92 LYS A O 1
ATOM 763 N N . LEU A 1 93 ? -7.287 -7.056 -8.873 1.00 94.75 93 LEU A N 1
ATOM 764 C CA . LEU A 1 93 ? -7.306 -7.144 -7.411 1.00 94.75 93 LEU A CA 1
ATOM 765 C C . LEU A 1 93 ? -8.663 -6.729 -6.834 1.00 94.75 93 LEU A C 1
ATOM 767 O O . LEU A 1 93 ? -9.189 -7.432 -5.972 1.00 94.75 93 LEU A O 1
ATOM 771 N N . TYR A 1 94 ? -9.244 -5.639 -7.331 1.00 93.81 94 TYR A N 1
ATOM 772 C CA . TYR A 1 94 ? -10.564 -5.171 -6.916 1.00 93.81 94 TYR A CA 1
ATOM 773 C C . TYR A 1 94 ? -11.656 -6.213 -7.187 1.00 93.81 94 TYR A C 1
ATOM 775 O O . TYR A 1 94 ? -12.380 -6.606 -6.275 1.00 93.81 94 TYR A O 1
ATOM 783 N N . LEU A 1 95 ? -11.718 -6.751 -8.409 1.00 96.00 95 LEU A N 1
ATOM 784 C CA . LEU A 1 95 ? -12.696 -7.783 -8.777 1.00 96.00 95 LEU A CA 1
ATOM 785 C C . LEU A 1 95 ? -12.527 -9.082 -7.973 1.00 96.00 95 LEU A C 1
ATOM 787 O O . LEU A 1 95 ? -13.497 -9.802 -7.755 1.00 96.00 95 LEU A O 1
ATOM 791 N N . ALA A 1 96 ? -11.314 -9.372 -7.497 1.00 95.12 96 ALA A N 1
ATOM 792 C CA . ALA A 1 96 ? -11.031 -10.508 -6.624 1.00 95.12 96 ALA A CA 1
ATOM 793 C C . ALA A 1 96 ? -11.309 -10.235 -5.128 1.00 95.12 96 ALA A C 1
ATOM 795 O O . ALA A 1 96 ? -10.979 -11.077 -4.292 1.00 95.12 96 ALA A O 1
ATOM 796 N N . GLY A 1 97 ? -11.838 -9.059 -4.761 1.00 90.62 97 GLY A N 1
ATOM 797 C CA . GLY A 1 97 ? -12.034 -8.645 -3.365 1.00 90.62 97 GLY A CA 1
ATOM 798 C C . GLY A 1 97 ? -10.722 -8.470 -2.590 1.00 90.62 97 GLY A C 1
ATOM 799 O O . GLY A 1 97 ? -10.688 -8.556 -1.357 1.00 90.62 97 GLY A O 1
ATOM 800 N N . LYS A 1 98 ? -9.603 -8.292 -3.305 1.00 88.06 98 LYS A N 1
ATOM 801 C CA . LYS A 1 98 ? -8.273 -8.035 -2.738 1.00 88.06 98 LYS A CA 1
ATOM 802 C C . LYS A 1 98 ? -8.025 -6.543 -2.506 1.00 88.06 98 LYS A C 1
ATOM 804 O O . LYS A 1 98 ? -7.271 -6.237 -1.587 1.00 88.06 98 LYS A O 1
ATOM 809 N N . LEU A 1 99 ? -8.737 -5.670 -3.215 1.00 87.38 99 LEU A N 1
ATOM 810 C CA . LEU A 1 99 ? -8.944 -4.253 -2.882 1.00 87.38 99 LEU A CA 1
ATOM 811 C C . LEU A 1 99 ? -10.393 -4.003 -2.446 1.00 87.38 99 LEU A C 1
ATOM 813 O O . LEU A 1 99 ? -11.200 -4.954 -2.549 1.00 87.38 99 LEU A O 1
#

Foldseek 3Di:
DAEDDDDPVVVLVCCQPPPQVVCVVVVHQAEAEAAAFQLPDDYDDDVVVVVVSHPRYHYDYCNVPYDDPVQAPDNGHGDPNVVVVVVVVVVVCVVVVVD

pLDDT: mean 92.5, std 4.59, range [76.81, 98.25]

Secondary structure (DSSP, 8-state):
-EE--S--HHHHHHHIIIIIHHHHHTTPPEEEEEPPPSSSPPEE--HHHHHHH--SEEEEE-TT----GGGBSSSS-B-HHHHHHHHHHHHHHHHTT--

Sequence (99 aa):
MLDLKELNLNTLKYMQNYIIDPLAKNGVKVVILLEPIFDGTRLQYNINEITSAIKNAKIVDLTNLKFDDEELSDWEHLNYLGRKRYSEFLVKLYLAGKL

Organism: 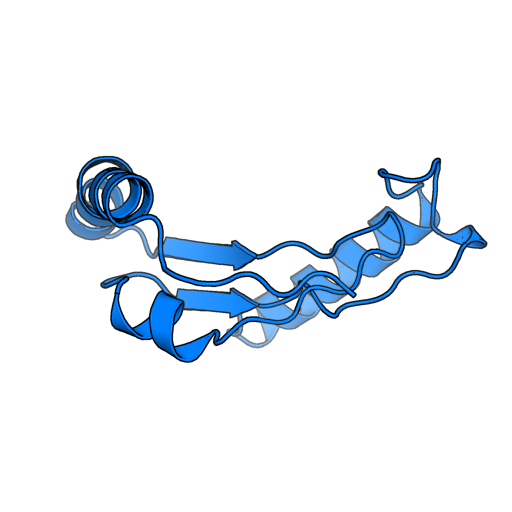NCBI:txid1242966